Protein AF-A0A0D2KYF1-F1 (afdb_monomer_lite)

Secondary structure (DSSP, 8-state):
---HHHHHHHHHHHHHHHHHHHHHHHHHHTT-GGG-S-S--BTTB-S--HHHHHHHHHHHHHHHHHHHHHHHHHHHHHHHHHHHHHH-

Structure (mmCIF, N/CA/C/O backbone):
data_AF-A0A0D2KYF1-F1
#
_entry.id   AF-A0A0D2KYF1-F1
#
loop_
_atom_site.group_PDB
_atom_site.id
_atom_site.type_symbol
_atom_site.label_atom_id
_atom_site.label_alt_id
_atom_site.label_comp_id
_atom_site.label_asym_id
_atom_site.label_entity_id
_atom_site.label_seq_id
_atom_site.pdbx_PDB_ins_code
_atom_site.Cartn_x
_atom_site.Cartn_y
_atom_site.Cartn_z
_atom_site.occupancy
_atom_site.B_iso_or_equiv
_atom_site.auth_seq_id
_atom_site.auth_comp_id
_atom_site.auth_asym_id
_atom_site.auth_atom_id
_atom_site.pdbx_PDB_model_num
ATOM 1 N N . MET A 1 1 ? 21.005 -10.118 -10.559 1.00 53.53 1 MET A N 1
ATOM 2 C CA . MET A 1 1 ? 20.202 -9.029 -11.158 1.00 53.53 1 MET A CA 1
ATOM 3 C C . MET A 1 1 ? 18.891 -9.630 -11.632 1.00 53.53 1 MET A C 1
ATOM 5 O O . MET A 1 1 ? 18.942 -10.581 -12.402 1.00 53.53 1 MET A O 1
ATOM 9 N N . CYS A 1 2 ? 17.745 -9.148 -11.148 1.00 67.44 2 CYS A N 1
ATOM 10 C CA . CYS A 1 2 ? 16.438 -9.558 -11.671 1.00 67.44 2 CYS A CA 1
ATOM 11 C C . CYS A 1 2 ? 16.377 -9.166 -13.154 1.00 67.44 2 CYS A C 1
ATOM 13 O O . CYS A 1 2 ? 16.666 -8.016 -13.455 1.00 67.44 2 CYS A O 1
ATOM 15 N N . GLY A 1 3 ? 16.073 -10.080 -14.080 1.00 77.94 3 GLY A N 1
ATOM 16 C CA . GLY A 1 3 ? 15.915 -9.747 -15.507 1.00 77.94 3 GLY A CA 1
ATOM 17 C C . GLY A 1 3 ? 14.635 -8.943 -15.793 1.00 77.94 3 GLY A C 1
ATOM 18 O O . GLY A 1 3 ? 13.847 -8.698 -14.878 1.00 77.94 3 GLY A O 1
ATOM 19 N N . VAL A 1 4 ? 14.377 -8.596 -17.061 1.00 83.25 4 VAL A N 1
ATOM 20 C CA . VAL A 1 4 ? 13.173 -7.848 -17.492 1.00 83.25 4 VAL A CA 1
ATOM 21 C C . VAL A 1 4 ? 11.889 -8.514 -16.992 1.00 83.25 4 VAL A C 1
ATOM 23 O O . VAL A 1 4 ? 11.013 -7.836 -16.457 1.00 83.25 4 VAL A O 1
ATOM 26 N N . ALA A 1 5 ? 11.804 -9.844 -17.087 1.00 85.75 5 ALA A N 1
ATOM 27 C CA . ALA A 1 5 ? 10.665 -10.611 -16.586 1.00 85.75 5 ALA A CA 1
ATOM 28 C C . ALA A 1 5 ? 10.476 -10.449 -15.065 1.00 85.75 5 ALA A C 1
ATOM 30 O O . ALA A 1 5 ? 9.369 -10.185 -14.606 1.00 85.75 5 ALA A O 1
ATOM 31 N N . GLY A 1 6 ? 11.561 -10.519 -14.285 1.00 86.38 6 GLY A N 1
ATOM 32 C CA . GLY A 1 6 ? 11.507 -10.351 -12.829 1.00 86.38 6 GLY A CA 1
ATOM 33 C C . GLY A 1 6 ? 11.104 -8.935 -12.411 1.00 86.38 6 GLY A C 1
ATOM 34 O O . GLY A 1 6 ? 10.268 -8.768 -11.526 1.00 86.38 6 GLY A O 1
ATOM 35 N N . CYS A 1 7 ? 11.639 -7.912 -13.085 1.00 88.62 7 CYS A N 1
ATOM 36 C CA . CYS A 1 7 ? 11.254 -6.525 -12.822 1.00 88.62 7 CYS A CA 1
ATOM 37 C C . CYS A 1 7 ? 9.807 -6.230 -13.265 1.00 88.62 7 CYS A C 1
ATOM 39 O O . CYS A 1 7 ? 9.113 -5.484 -12.584 1.00 88.62 7 CYS A O 1
ATOM 41 N N . SER A 1 8 ? 9.303 -6.882 -14.319 1.00 88.88 8 SER A N 1
ATOM 42 C CA . SER A 1 8 ? 7.899 -6.758 -14.749 1.00 88.88 8 SER A CA 1
ATOM 43 C C . SER A 1 8 ? 6.920 -7.356 -13.737 1.00 88.88 8 SER A C 1
ATOM 45 O O . SER A 1 8 ? 5.922 -6.723 -13.402 1.00 88.88 8 SER A O 1
ATOM 47 N N . VAL A 1 9 ? 7.228 -8.538 -13.191 1.00 92.19 9 VAL A N 1
ATOM 48 C CA . VAL A 1 9 ? 6.411 -9.163 -12.136 1.00 92.19 9 VAL A CA 1
ATOM 49 C C . VAL A 1 9 ? 6.407 -8.304 -10.873 1.00 92.19 9 VAL A C 1
ATOM 51 O O . VAL A 1 9 ? 5.347 -8.060 -10.303 1.00 92.19 9 VAL A O 1
ATOM 54 N N . CYS A 1 10 ? 7.571 -7.792 -10.462 1.00 92.44 10 CYS A N 1
ATOM 55 C CA . CYS A 1 10 ? 7.675 -6.901 -9.307 1.00 92.44 10 CYS A CA 1
ATOM 56 C C . CYS A 1 10 ? 6.872 -5.607 -9.504 1.00 92.44 10 CYS A C 1
ATOM 58 O O . CYS A 1 10 ? 6.162 -5.196 -8.588 1.00 92.44 10 CYS A O 1
ATOM 60 N N . ALA A 1 11 ? 6.917 -5.001 -10.696 1.00 91.56 11 ALA A N 1
ATOM 61 C CA . ALA A 1 11 ? 6.113 -3.824 -11.016 1.00 91.56 11 ALA A CA 1
ATOM 62 C C . ALA A 1 11 ? 4.609 -4.129 -10.928 1.00 91.56 11 ALA A C 1
ATOM 64 O O . ALA A 1 11 ? 3.883 -3.408 -10.247 1.00 91.56 11 ALA A O 1
ATOM 65 N N . GLY A 1 12 ? 4.151 -5.223 -11.546 1.00 91.25 12 GLY A N 1
ATOM 66 C CA . GLY A 1 12 ? 2.744 -5.631 -11.511 1.00 91.25 12 GLY A CA 1
ATOM 67 C C . GLY A 1 12 ? 2.238 -5.927 -10.097 1.00 91.25 12 GLY A C 1
ATOM 68 O O . GLY A 1 12 ? 1.202 -5.404 -9.691 1.00 91.25 12 GLY A O 1
ATOM 69 N N . ALA A 1 13 ? 3.000 -6.703 -9.320 1.00 94.06 13 ALA A N 1
ATOM 70 C CA . ALA A 1 13 ? 2.674 -7.000 -7.927 1.00 94.06 13 ALA A CA 1
ATOM 71 C C . ALA A 1 13 ? 2.635 -5.723 -7.076 1.00 94.06 13 ALA A C 1
ATOM 73 O O . ALA A 1 13 ? 1.703 -5.530 -6.304 1.00 94.06 13 ALA A O 1
ATOM 74 N N . SER A 1 14 ? 3.595 -4.816 -7.269 1.00 93.81 14 SER A N 1
ATOM 75 C CA . SER A 1 14 ? 3.649 -3.550 -6.532 1.00 93.81 14 SER A CA 1
ATOM 76 C C . SER A 1 14 ? 2.464 -2.638 -6.853 1.00 93.81 14 SER A C 1
ATOM 78 O O . SER A 1 14 ? 1.907 -2.033 -5.943 1.00 93.81 14 SER A O 1
ATOM 80 N N . ILE A 1 15 ? 2.027 -2.571 -8.117 1.00 94.75 15 ILE A N 1
ATOM 81 C CA . ILE A 1 15 ? 0.827 -1.815 -8.513 1.00 94.75 15 ILE A CA 1
ATOM 82 C C . ILE A 1 15 ? -0.412 -2.378 -7.816 1.00 94.75 15 ILE A C 1
ATOM 84 O O . ILE A 1 15 ? -1.171 -1.626 -7.204 1.00 94.75 15 ILE A O 1
ATOM 88 N N . PHE A 1 16 ? -0.605 -3.698 -7.887 1.00 95.88 16 PHE A N 1
ATOM 89 C CA . PHE A 1 16 ? -1.751 -4.354 -7.264 1.00 95.88 16 PHE A CA 1
ATOM 90 C C . PHE A 1 16 ? -1.756 -4.155 -5.745 1.00 95.88 16 PHE A C 1
ATOM 92 O O . PHE A 1 16 ? -2.766 -3.735 -5.185 1.00 95.88 16 PHE A O 1
ATOM 99 N N . SER A 1 17 ? -0.622 -4.395 -5.084 1.00 95.00 17 SER A N 1
ATOM 100 C CA . SER A 1 17 ? -0.494 -4.242 -3.636 1.00 95.00 17 SER A CA 1
ATOM 101 C C . SER A 1 17 ? -0.690 -2.797 -3.185 1.00 95.00 17 SER A C 1
ATOM 103 O O . SER A 1 17 ? -1.381 -2.572 -2.195 1.00 95.00 17 SER A O 1
ATOM 105 N N . ALA A 1 18 ? -0.153 -1.813 -3.916 1.00 95.06 18 ALA A N 1
ATOM 106 C CA . ALA A 1 18 ? -0.404 -0.406 -3.624 1.00 95.06 18 ALA A CA 1
ATOM 107 C C . ALA A 1 18 ? -1.903 -0.100 -3.710 1.00 95.06 18 ALA A C 1
ATOM 109 O O . ALA A 1 18 ? -2.491 0.350 -2.728 1.00 95.06 18 ALA A O 1
ATOM 110 N N . PHE A 1 19 ? -2.536 -0.403 -4.848 1.00 96.19 19 PHE A N 1
ATOM 111 C CA . PHE A 1 19 ? -3.962 -0.156 -5.061 1.00 96.19 19 PHE A CA 1
ATOM 112 C C . PHE A 1 19 ? -4.832 -0.814 -3.984 1.00 96.19 19 PHE A C 1
ATOM 114 O O . PHE A 1 19 ? -5.691 -0.159 -3.395 1.00 96.19 19 PHE A O 1
ATOM 121 N N . PHE A 1 20 ? -4.572 -2.088 -3.687 1.00 96.25 20 PHE A N 1
ATOM 122 C CA . PHE A 1 20 ? -5.307 -2.837 -2.678 1.00 96.25 20 PHE A CA 1
ATOM 123 C C . PHE A 1 20 ? -5.164 -2.214 -1.284 1.00 96.25 20 PHE A C 1
ATOM 125 O O . PHE A 1 20 ? -6.167 -2.019 -0.602 1.00 96.25 20 PHE A O 1
ATOM 132 N N . MET A 1 21 ? -3.950 -1.831 -0.877 1.00 96.44 21 MET A N 1
ATOM 133 C CA . MET A 1 21 ? -3.723 -1.216 0.434 1.00 96.44 21 MET A CA 1
ATOM 134 C C . MET A 1 21 ? -4.335 0.184 0.545 1.00 96.44 21 MET A C 1
ATOM 136 O O . MET A 1 21 ? -4.898 0.513 1.586 1.00 96.44 21 MET A O 1
ATOM 140 N N . PHE A 1 22 ? -4.301 0.994 -0.519 1.00 95.31 22 PHE A N 1
ATOM 141 C CA . PHE A 1 22 ? -5.002 2.283 -0.539 1.00 95.31 22 PHE A CA 1
ATOM 142 C C . PHE A 1 22 ? -6.517 2.105 -0.403 1.00 95.31 22 PHE A C 1
ATOM 144 O O . PHE A 1 22 ? -7.141 2.802 0.398 1.00 95.31 22 PHE A O 1
ATOM 151 N N . LEU A 1 23 ? -7.104 1.154 -1.139 1.00 95.75 23 LEU A N 1
ATOM 152 C CA . LEU A 1 23 ? -8.527 0.832 -1.033 1.00 95.75 23 LEU A CA 1
ATOM 153 C C . LEU A 1 23 ? -8.880 0.388 0.393 1.00 95.75 23 LEU A C 1
ATOM 155 O O . LEU A 1 23 ? -9.829 0.901 0.981 1.00 95.75 23 LEU A O 1
ATOM 159 N N . LEU A 1 24 ? -8.092 -0.524 0.965 1.00 94.81 24 LEU A N 1
ATOM 160 C CA . LEU A 1 24 ? -8.312 -1.045 2.310 1.00 94.81 24 LEU A CA 1
ATOM 161 C C . LEU A 1 24 ? -8.204 0.064 3.366 1.00 94.81 24 LEU A C 1
ATOM 163 O O . LEU A 1 24 ? -9.076 0.176 4.222 1.00 94.81 24 LEU A O 1
ATOM 167 N N . GLY A 1 25 ? -7.210 0.950 3.251 1.00 94.38 25 GLY A N 1
ATOM 168 C CA . GLY A 1 25 ? -7.061 2.113 4.127 1.00 94.38 25 GLY A CA 1
ATOM 169 C C . GLY A 1 25 ? -8.258 3.068 4.070 1.00 94.38 25 GLY A C 1
ATOM 170 O O . GLY A 1 25 ? -8.705 3.548 5.111 1.00 94.38 25 GLY A O 1
ATOM 171 N N . ILE A 1 26 ? -8.829 3.304 2.881 1.00 94.88 26 ILE A N 1
ATOM 172 C CA . ILE A 1 26 ? -10.051 4.111 2.713 1.00 94.88 26 ILE A CA 1
ATOM 173 C C . ILE A 1 26 ? -11.253 3.429 3.369 1.00 94.88 26 ILE A C 1
ATOM 175 O O . ILE A 1 26 ? -12.021 4.084 4.074 1.00 94.88 26 ILE A O 1
ATOM 179 N N . LEU A 1 27 ? -11.426 2.126 3.144 1.00 94.25 27 LEU A N 1
ATOM 180 C CA . LEU A 1 27 ? -12.539 1.374 3.716 1.00 94.25 27 LEU A CA 1
ATOM 181 C C . LEU A 1 27 ? -12.465 1.365 5.251 1.00 94.25 27 LEU A C 1
ATOM 183 O O . LEU A 1 27 ? -13.481 1.617 5.901 1.00 94.25 27 LEU A O 1
ATOM 187 N N . ILE A 1 28 ? -11.277 1.138 5.826 1.00 92.88 28 ILE A N 1
ATOM 188 C CA . ILE A 1 28 ? -11.062 1.159 7.282 1.00 92.88 28 ILE A CA 1
ATOM 189 C C . ILE A 1 28 ? -11.358 2.552 7.831 1.00 92.88 28 ILE A C 1
ATOM 191 O O . ILE A 1 28 ? -12.126 2.681 8.778 1.00 92.88 28 ILE A O 1
ATOM 195 N N . LYS A 1 29 ? -10.826 3.604 7.196 1.00 92.56 29 LYS A N 1
ATOM 196 C CA . LYS A 1 29 ? -11.051 4.995 7.616 1.00 92.56 29 LYS A CA 1
ATOM 197 C C . LYS A 1 29 ? -12.534 5.386 7.626 1.00 92.56 29 LYS A C 1
ATOM 199 O O . LYS A 1 29 ? -12.944 6.179 8.464 1.00 92.56 29 LYS A O 1
ATOM 204 N N . ASN A 1 30 ? -13.331 4.824 6.718 1.00 91.56 30 ASN A N 1
ATOM 205 C CA . ASN A 1 30 ? -14.778 5.043 6.649 1.00 91.56 30 ASN A CA 1
ATOM 206 C C . ASN A 1 30 ? -15.590 4.075 7.529 1.00 91.56 30 ASN A C 1
ATOM 208 O O . ASN A 1 30 ? -16.813 4.033 7.408 1.00 91.56 30 ASN A O 1
ATOM 212 N N . ASN A 1 31 ? -14.928 3.287 8.382 1.00 87.19 31 ASN A N 1
ATOM 213 C CA . ASN A 1 31 ? -15.539 2.285 9.252 1.00 87.19 31 ASN A CA 1
ATOM 214 C C . ASN A 1 31 ? -16.482 1.326 8.494 1.00 87.19 31 ASN A C 1
ATOM 216 O O . ASN A 1 31 ? -17.612 1.056 8.907 1.00 87.19 31 ASN A O 1
ATOM 220 N N . TYR A 1 32 ? -16.045 0.845 7.324 1.00 88.44 32 TYR A N 1
ATOM 221 C CA . TYR A 1 32 ? -16.879 -0.012 6.488 1.00 88.44 32 TYR A CA 1
ATOM 222 C C . TYR A 1 32 ? -17.042 -1.405 7.119 1.00 88.44 32 TYR A C 1
ATOM 224 O O . TYR A 1 32 ? -16.087 -2.166 7.266 1.00 88.44 32 TYR A O 1
ATOM 232 N N . GLN A 1 33 ? -18.283 -1.761 7.452 1.00 81.06 33 GLN A N 1
ATOM 233 C CA . GLN A 1 33 ? -18.637 -2.945 8.251 1.00 81.06 33 GLN A CA 1
ATOM 234 C C . GLN A 1 33 ? -18.255 -4.312 7.643 1.00 81.06 33 GLN A C 1
ATOM 236 O O . GLN A 1 33 ? -18.190 -5.304 8.362 1.00 81.06 33 GLN A O 1
ATOM 241 N N . PHE A 1 34 ? -17.994 -4.389 6.334 1.00 84.25 34 PHE A N 1
ATOM 242 C CA . PHE A 1 34 ? -17.737 -5.657 5.632 1.00 84.25 34 PHE A CA 1
ATOM 243 C C . PHE A 1 34 ? -16.248 -6.005 5.467 1.00 84.25 34 PHE A C 1
ATOM 245 O O . PHE A 1 34 ? -15.928 -6.986 4.804 1.00 84.25 34 PHE A O 1
ATOM 252 N N . ILE A 1 35 ? -15.329 -5.223 6.048 1.00 82.25 35 ILE A N 1
ATOM 253 C CA . ILE A 1 35 ? -13.876 -5.495 5.979 1.00 82.25 35 ILE A CA 1
ATOM 254 C C . ILE A 1 35 ? -13.483 -6.727 6.817 1.00 82.25 35 ILE 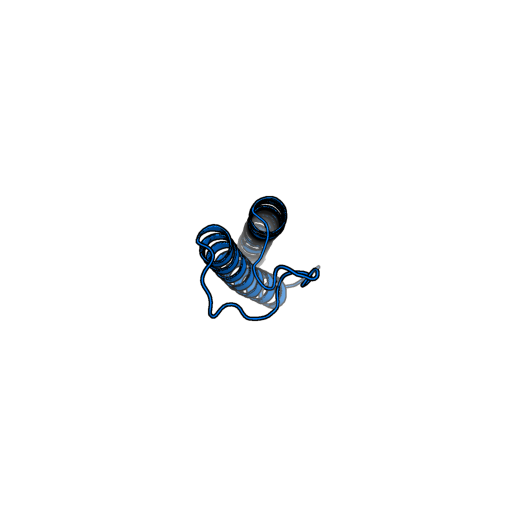A C 1
ATOM 256 O O . ILE A 1 35 ? -12.419 -7.303 6.607 1.00 82.25 35 ILE A O 1
ATOM 260 N N . GLY A 1 36 ? -14.357 -7.175 7.723 1.00 78.19 36 GLY A N 1
ATOM 261 C CA . GLY A 1 36 ? -14.118 -8.326 8.592 1.00 78.19 36 GLY A CA 1
ATOM 262 C C . 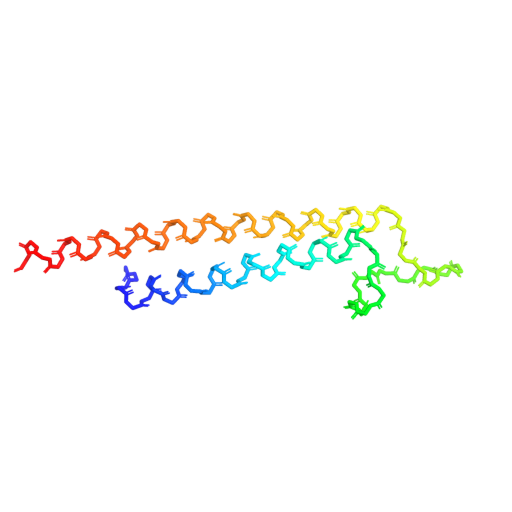GLY A 1 36 ? -13.434 -7.944 9.905 1.00 78.19 36 GLY A C 1
ATOM 263 O O . GLY A 1 36 ? -13.540 -6.809 10.368 1.00 78.19 36 GLY A O 1
ATOM 264 N N . GLU A 1 37 ? -12.758 -8.910 10.526 1.00 80.06 37 GLU A N 1
ATOM 265 C CA . GLU A 1 37 ? -12.093 -8.746 11.824 1.00 80.06 37 GLU A CA 1
ATOM 266 C C . GLU A 1 37 ? -10.665 -8.222 11.635 1.00 80.06 37 GLU A C 1
ATOM 268 O O . GLU A 1 37 ? -9.716 -8.989 11.494 1.00 80.06 37 GLU A O 1
ATOM 273 N N . TRP A 1 38 ? -10.525 -6.898 11.579 1.00 85.44 38 TRP A N 1
ATOM 274 C CA . TRP A 1 38 ? -9.232 -6.215 11.432 1.00 85.44 38 TRP A CA 1
ATOM 275 C C . TRP A 1 38 ? -8.759 -5.517 12.719 1.00 85.44 38 TRP A C 1
ATOM 277 O O . TRP A 1 38 ? -7.630 -5.034 12.766 1.00 85.44 38 TRP A O 1
ATOM 287 N N . TYR A 1 39 ? -9.607 -5.461 13.749 1.00 86.12 39 TYR A N 1
ATOM 288 C CA . TYR A 1 39 ? -9.350 -4.811 15.036 1.00 86.12 39 TYR A CA 1
ATOM 289 C C . TYR A 1 39 ? -9.557 -5.788 16.193 1.00 86.12 39 TYR A C 1
ATOM 291 O O . TYR A 1 39 ? -10.262 -6.793 16.069 1.00 86.12 39 TYR A O 1
ATOM 299 N N . GLU A 1 40 ? -8.950 -5.469 17.332 1.00 83.94 40 GLU A N 1
ATOM 300 C CA . GLU A 1 40 ? -9.109 -6.233 18.563 1.00 83.94 40 GLU A CA 1
ATOM 301 C C . GLU A 1 40 ? -10.421 -5.844 19.253 1.00 83.94 40 GLU A C 1
ATOM 303 O O . GLU A 1 40 ? -10.691 -4.662 19.477 1.00 83.94 40 GLU A O 1
ATOM 308 N N . LYS A 1 41 ? -11.260 -6.844 19.543 1.00 82.81 41 LYS A N 1
ATOM 309 C CA . LYS A 1 41 ? -12.565 -6.665 20.192 1.00 82.81 41 LYS A CA 1
ATOM 310 C C . LYS A 1 41 ? -12.374 -6.611 21.707 1.00 82.81 41 LYS A C 1
ATOM 312 O O . LYS A 1 41 ? -12.132 -7.645 22.326 1.00 82.81 41 LYS A O 1
ATOM 317 N N . GLU A 1 42 ? -12.536 -5.437 22.308 1.00 74.88 42 GLU A N 1
ATOM 318 C CA . GLU A 1 42 ? -12.455 -5.264 23.762 1.00 74.88 42 GLU A CA 1
ATOM 319 C C . GLU A 1 42 ? -13.861 -5.250 24.400 1.00 74.88 42 GLU A C 1
ATOM 321 O O . GLU A 1 42 ? -14.710 -4.444 24.016 1.00 74.88 42 GLU A O 1
ATOM 326 N N . PRO A 1 43 ? -14.168 -6.107 25.393 1.00 72.31 43 PRO A N 1
ATOM 327 C CA . PRO A 1 43 ? -15.442 -6.024 26.106 1.00 72.31 43 PRO A CA 1
ATOM 328 C C . PRO A 1 43 ? -15.537 -4.697 26.884 1.00 72.31 43 PRO A C 1
ATOM 330 O O . PRO A 1 43 ? -14.573 -4.342 27.563 1.00 72.31 43 PRO A O 1
ATOM 333 N N . PRO A 1 44 ? -16.679 -3.975 26.877 1.00 71.06 44 PRO A N 1
ATOM 334 C CA . PRO A 1 44 ? -18.000 -4.340 26.346 1.00 71.06 44 PRO A CA 1
ATOM 335 C C . PRO A 1 44 ? -18.277 -3.893 24.893 1.00 71.06 44 PRO A C 1
ATOM 337 O O . PRO A 1 44 ? -19.391 -4.091 24.402 1.00 71.06 44 PRO A O 1
ATOM 340 N N . HIS A 1 45 ? -17.317 -3.272 24.203 1.00 65.38 45 HIS A N 1
ATOM 341 C CA . HIS A 1 45 ? -17.512 -2.661 22.889 1.00 65.38 45 HIS A CA 1
ATOM 342 C C . HIS A 1 45 ? -16.993 -3.555 21.752 1.00 65.38 45 HIS A C 1
ATOM 344 O O . HIS A 1 45 ? -15.804 -3.651 21.481 1.00 65.38 45 HIS A O 1
ATOM 350 N N . TYR A 1 46 ? -17.915 -4.162 21.003 1.00 73.88 46 TYR A N 1
ATOM 351 C CA . TYR A 1 46 ? -17.595 -4.945 19.799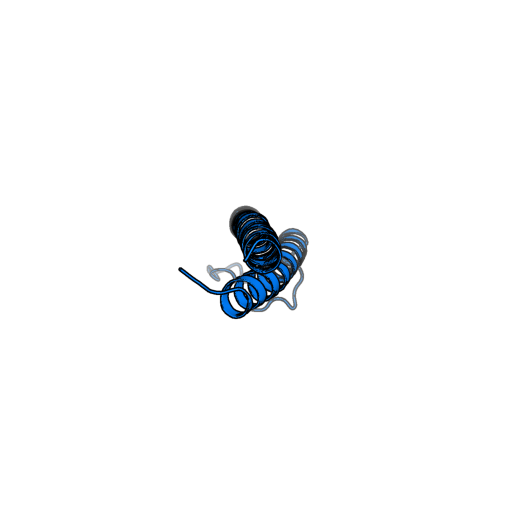 1.00 73.88 46 TYR A CA 1
ATOM 352 C C . TYR A 1 46 ? -17.363 -4.088 18.544 1.00 73.88 46 TYR A C 1
ATOM 354 O O . TYR A 1 46 ? -17.417 -4.625 17.444 1.00 73.88 46 TYR A O 1
ATOM 362 N N . ALA A 1 47 ? -17.180 -2.774 18.683 1.00 80.69 47 ALA A N 1
ATOM 363 C CA . ALA A 1 47 ? -16.944 -1.849 17.578 1.00 80.69 47 ALA A CA 1
ATOM 364 C C . ALA A 1 47 ? -15.512 -1.300 17.668 1.00 80.69 47 ALA A C 1
ATOM 366 O O . ALA A 1 47 ? -15.013 -1.135 18.782 1.00 80.69 47 ALA A O 1
ATOM 367 N N . PRO A 1 48 ? -14.858 -1.005 16.533 1.00 83.25 48 PRO A N 1
ATOM 368 C CA . PRO A 1 48 ? -13.497 -0.486 16.539 1.00 83.25 48 PRO A CA 1
ATOM 369 C C . PRO A 1 48 ? -13.453 0.908 17.166 1.00 83.25 48 PRO A C 1
ATOM 371 O O . PRO A 1 48 ? -14.338 1.735 16.924 1.00 83.25 48 PRO A O 1
ATOM 374 N N . THR A 1 49 ? -12.408 1.183 17.944 1.00 87.12 49 THR A N 1
ATOM 375 C CA . THR A 1 49 ? -12.170 2.529 18.478 1.00 87.12 49 THR A CA 1
ATOM 376 C C . THR A 1 49 ? -11.650 3.465 17.385 1.00 87.12 49 THR A C 1
ATOM 378 O O . THR A 1 49 ? -11.069 3.020 16.390 1.00 87.12 49 THR A O 1
ATOM 381 N N . GLU A 1 50 ? -11.832 4.779 17.556 1.00 88.69 50 GLU A N 1
ATOM 382 C CA . GLU A 1 50 ? -11.303 5.762 16.596 1.00 88.69 50 GLU A CA 1
ATOM 383 C C . GLU A 1 50 ? -9.778 5.656 16.448 1.00 88.69 50 GLU A C 1
ATOM 385 O O . GLU A 1 50 ? -9.261 5.769 15.335 1.00 88.69 50 GLU A O 1
ATOM 390 N N . ASP A 1 51 ? -9.069 5.340 17.534 1.00 89.81 51 ASP A N 1
ATOM 391 C CA . ASP A 1 51 ? -7.618 5.142 17.529 1.00 89.81 51 ASP A CA 1
ATOM 392 C C . ASP A 1 51 ? -7.206 3.912 16.707 1.00 89.81 51 ASP A C 1
ATOM 394 O O . ASP A 1 51 ? -6.274 3.985 15.902 1.00 89.81 51 ASP A O 1
ATOM 398 N N . GLN A 1 52 ? -7.932 2.794 16.839 1.00 89.50 52 GLN A N 1
ATOM 399 C CA . GLN A 1 52 ? -7.694 1.593 16.032 1.00 89.50 52 GLN A CA 1
ATOM 400 C C . GLN A 1 52 ? -7.948 1.864 14.543 1.00 89.50 52 GLN A C 1
ATOM 402 O O . GLN A 1 52 ? -7.149 1.454 13.699 1.00 89.50 52 GLN A O 1
ATOM 407 N N . ILE A 1 53 ? -9.025 2.589 14.210 1.00 91.31 53 ILE A N 1
ATOM 408 C CA . ILE A 1 53 ? -9.334 3.000 12.831 1.00 91.31 53 ILE A CA 1
ATOM 409 C C . ILE A 1 53 ? -8.203 3.870 12.267 1.00 91.31 53 ILE A C 1
ATOM 411 O O . ILE A 1 53 ? -7.734 3.648 11.142 1.00 91.31 53 ILE A O 1
ATOM 415 N N . ALA A 1 54 ? -7.762 4.868 13.032 1.00 92.88 54 ALA A N 1
ATOM 416 C CA . ALA A 1 54 ? -6.727 5.801 12.615 1.00 92.88 54 ALA A CA 1
ATOM 417 C C . ALA A 1 54 ? -5.390 5.087 12.377 1.00 92.88 54 ALA A C 1
ATOM 419 O O . AL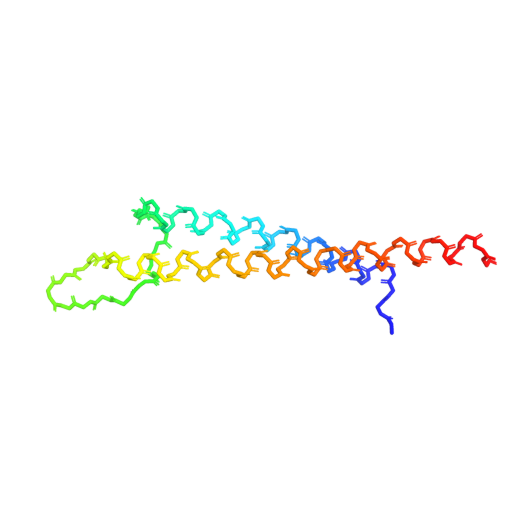A A 1 54 ? -4.773 5.281 11.326 1.00 92.88 54 ALA A O 1
ATOM 420 N N . GLU A 1 55 ? -4.969 4.219 13.295 1.00 94.19 55 GLU A N 1
ATOM 421 C CA . GLU A 1 55 ? -3.685 3.527 13.189 1.00 94.19 55 GLU A CA 1
ATOM 422 C C . GLU A 1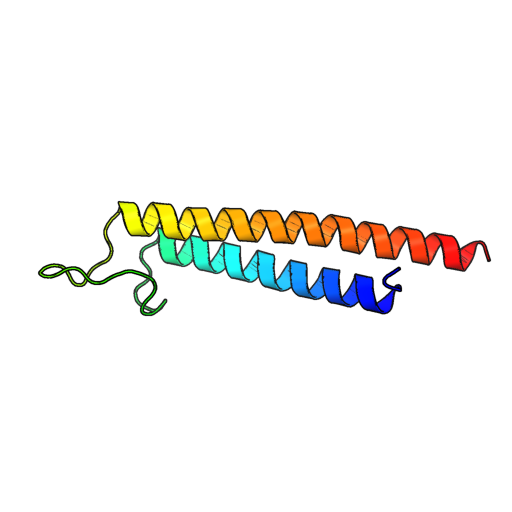 55 ? -3.684 2.457 12.088 1.00 94.19 55 GLU A C 1
ATOM 424 O O . GLU A 1 55 ? -2.740 2.381 11.292 1.00 94.19 55 GLU A O 1
ATOM 429 N N . ALA A 1 56 ? -4.760 1.673 11.969 1.00 93.12 56 ALA A N 1
ATOM 430 C CA . ALA A 1 56 ? -4.877 0.659 10.925 1.00 93.12 56 ALA A CA 1
ATOM 431 C C . ALA A 1 56 ? -4.929 1.296 9.527 1.00 93.12 56 ALA A C 1
ATOM 433 O O . ALA A 1 56 ? -4.171 0.906 8.635 1.00 93.12 56 ALA A O 1
ATOM 434 N N . SER A 1 57 ? -5.754 2.332 9.334 1.00 94.56 57 SER A N 1
ATOM 435 C CA . SER A 1 57 ? -5.841 3.028 8.042 1.00 94.56 57 SER A CA 1
ATOM 436 C C . SER A 1 57 ? -4.520 3.700 7.655 1.00 94.56 57 SER A C 1
ATOM 438 O O . SER A 1 57 ? -4.075 3.581 6.510 1.00 94.56 57 SER A O 1
ATOM 440 N N . ARG A 1 58 ? -3.841 4.349 8.610 1.00 96.19 58 ARG A N 1
ATOM 441 C CA . ARG A 1 58 ? -2.509 4.935 8.413 1.00 96.19 58 ARG A CA 1
ATOM 442 C C . ARG A 1 58 ? -1.485 3.881 8.004 1.00 96.19 58 ARG A C 1
ATOM 444 O O . ARG A 1 58 ? -0.730 4.115 7.060 1.00 96.19 58 ARG A O 1
ATOM 451 N N . SER A 1 59 ? -1.483 2.724 8.659 1.00 96.31 59 SER A N 1
ATOM 452 C CA . SER A 1 59 ? -0.595 1.611 8.316 1.00 96.31 59 SER A CA 1
ATOM 453 C C . SER A 1 59 ? -0.818 1.134 6.879 1.00 96.31 59 SER A C 1
ATOM 455 O O . SER A 1 59 ? 0.145 0.977 6.126 1.00 96.31 59 SER A O 1
ATOM 457 N N . CYS A 1 60 ? -2.074 1.003 6.444 1.00 96.00 60 CYS A N 1
ATOM 458 C CA . CYS A 1 60 ? -2.404 0.664 5.058 1.00 96.00 60 CYS A CA 1
ATOM 459 C C . CYS A 1 60 ? -1.875 1.700 4.058 1.00 96.00 60 CYS A C 1
ATOM 461 O O . CYS A 1 60 ? -1.277 1.327 3.049 1.00 96.00 60 CYS A O 1
ATOM 463 N N . PHE A 1 61 ? -2.021 2.998 4.344 1.00 96.12 61 PHE A N 1
ATOM 464 C CA . PHE A 1 61 ? -1.486 4.049 3.474 1.00 96.12 61 PHE A CA 1
ATOM 465 C C . PHE A 1 61 ? 0.045 4.048 3.407 1.00 96.12 61 PHE A C 1
ATOM 467 O O . PHE A 1 61 ? 0.606 4.224 2.324 1.00 96.12 61 PHE A O 1
ATOM 474 N N . ILE A 1 62 ? 0.726 3.804 4.530 1.00 97.12 62 ILE A N 1
ATOM 475 C CA . ILE A 1 62 ? 2.191 3.692 4.572 1.00 97.12 62 ILE A CA 1
ATOM 476 C C . ILE A 1 62 ? 2.657 2.514 3.715 1.00 97.12 62 ILE A C 1
ATOM 478 O O . ILE A 1 62 ? 3.539 2.674 2.872 1.00 97.12 62 ILE A O 1
ATOM 482 N N . VAL A 1 63 ? 2.044 1.340 3.878 1.00 96.62 63 VAL A N 1
ATOM 483 C CA . VAL A 1 63 ? 2.403 0.162 3.080 1.00 96.62 63 VAL A CA 1
ATOM 484 C C . VAL A 1 63 ? 2.091 0.388 1.598 1.00 96.62 63 VAL A C 1
ATOM 486 O O . VAL A 1 63 ? 2.913 0.056 0.743 1.00 96.62 63 VAL A O 1
ATOM 489 N N . GLY A 1 64 ? 0.963 1.026 1.278 1.00 95.38 64 GLY A N 1
ATOM 490 C CA . GLY A 1 64 ? 0.639 1.442 -0.086 1.00 95.38 64 GLY A CA 1
ATOM 491 C C . GLY A 1 64 ? 1.720 2.342 -0.697 1.00 95.38 64 GLY A C 1
ATOM 492 O O . GLY A 1 64 ? 2.159 2.105 -1.823 1.00 95.38 64 GLY A O 1
ATOM 493 N N . ALA A 1 65 ? 2.221 3.320 0.062 1.00 95.56 65 ALA A N 1
ATOM 494 C CA . ALA A 1 65 ? 3.314 4.193 -0.366 1.00 95.56 65 ALA A CA 1
ATOM 495 C C . ALA A 1 65 ? 4.641 3.436 -0.567 1.00 95.56 65 ALA A C 1
ATOM 497 O O . ALA A 1 65 ? 5.361 3.705 -1.530 1.00 95.56 65 ALA A O 1
ATOM 498 N N . ILE A 1 66 ? 4.949 2.452 0.284 1.00 96.94 66 ILE A N 1
ATOM 499 C CA . ILE A 1 66 ? 6.126 1.584 0.117 1.00 96.94 66 ILE A CA 1
ATOM 500 C C . ILE A 1 66 ? 6.041 0.824 -1.212 1.00 96.94 66 ILE A C 1
ATOM 502 O O . ILE A 1 66 ? 7.009 0.810 -1.975 1.00 96.94 66 ILE A O 1
ATOM 506 N N . TYR A 1 67 ? 4.884 0.240 -1.534 1.00 96.31 67 TYR A N 1
ATOM 507 C CA . TYR A 1 67 ? 4.689 -0.449 -2.810 1.00 96.31 67 TYR A CA 1
ATOM 508 C C . TYR A 1 67 ? 4.776 0.493 -4.019 1.00 96.31 67 TYR A C 1
ATOM 510 O O . TYR A 1 67 ? 5.327 0.098 -5.045 1.00 96.31 67 TYR A O 1
ATOM 518 N N . ILE A 1 68 ? 4.348 1.755 -3.907 1.00 94.81 68 ILE A N 1
ATOM 519 C CA . ILE A 1 68 ? 4.611 2.762 -4.952 1.00 94.81 68 ILE A CA 1
ATOM 520 C C . ILE A 1 68 ? 6.123 2.961 -5.150 1.00 94.81 68 ILE A C 1
ATOM 522 O O . ILE A 1 68 ? 6.592 3.008 -6.287 1.00 94.81 68 ILE A O 1
ATOM 526 N N . GLY A 1 69 ? 6.905 3.025 -4.069 1.00 95.00 69 GLY A N 1
ATOM 527 C CA . GLY A 1 69 ? 8.367 3.099 -4.157 1.00 95.00 69 GLY A CA 1
ATOM 528 C C . GLY A 1 69 ? 8.972 1.912 -4.918 1.00 95.00 69 GLY A C 1
ATOM 529 O O . GLY A 1 69 ? 9.769 2.098 -5.840 1.00 95.00 69 GLY A O 1
ATOM 530 N N . TRP A 1 70 ? 8.536 0.691 -4.596 1.00 93.31 70 TRP A N 1
ATOM 531 C CA . TRP A 1 70 ? 8.964 -0.526 -5.299 1.00 93.31 70 TRP A CA 1
ATOM 532 C C . TRP A 1 70 ? 8.553 -0.541 -6.769 1.00 93.31 70 TRP A C 1
ATOM 534 O O . TRP A 1 70 ? 9.350 -0.933 -7.623 1.00 93.31 70 TRP A O 1
ATOM 544 N N . MET A 1 71 ? 7.352 -0.058 -7.084 1.00 93.44 71 MET A N 1
ATOM 545 C CA . MET A 1 71 ? 6.884 0.095 -8.459 1.00 93.44 71 MET A CA 1
ATOM 546 C C . MET A 1 71 ? 7.823 0.999 -9.265 1.00 93.44 71 MET A C 1
ATOM 548 O O . MET A 1 71 ? 8.240 0.620 -10.359 1.00 93.44 71 MET A O 1
ATOM 552 N N . VAL A 1 72 ? 8.192 2.169 -8.734 1.00 94.56 72 VAL A N 1
ATOM 553 C CA . VAL A 1 72 ? 9.089 3.115 -9.421 1.00 94.56 72 VAL A CA 1
ATOM 554 C C . VAL A 1 72 ? 10.454 2.479 -9.691 1.00 94.56 72 VAL A C 1
ATOM 556 O O . VAL A 1 72 ? 10.970 2.574 -10.808 1.00 94.56 72 VAL A O 1
ATOM 559 N N . LEU A 1 73 ? 11.015 1.766 -8.710 1.00 92.88 73 LEU A N 1
ATOM 560 C CA . LEU A 1 73 ? 12.280 1.044 -8.875 1.00 92.88 73 LEU A CA 1
ATOM 561 C C . LEU A 1 73 ? 12.181 -0.069 -9.928 1.00 92.88 73 LEU A C 1
ATOM 563 O O . LEU A 1 73 ? 13.074 -0.217 -10.765 1.00 92.88 73 LEU A O 1
ATOM 567 N N . ALA A 1 74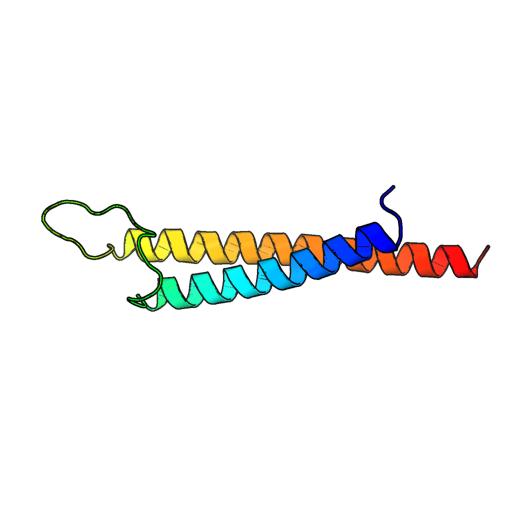 ? 11.090 -0.834 -9.920 1.00 91.44 74 ALA A N 1
ATOM 568 C CA . ALA A 1 74 ? 10.859 -1.916 -10.868 1.00 91.44 74 ALA A CA 1
ATOM 569 C C . ALA A 1 74 ? 10.685 -1.394 -12.305 1.00 91.44 74 ALA A C 1
ATOM 571 O O . ALA A 1 74 ? 11.291 -1.936 -13.230 1.00 91.44 74 ALA A O 1
ATOM 572 N N . ILE A 1 75 ? 9.945 -0.298 -12.497 1.00 90.00 75 ILE A N 1
ATOM 573 C CA . ILE A 1 75 ? 9.814 0.376 -13.797 1.00 90.00 75 ILE A CA 1
ATOM 574 C C . ILE A 1 75 ? 11.177 0.896 -14.268 1.00 90.00 75 ILE A C 1
ATOM 576 O O . ILE A 1 75 ? 11.568 0.646 -15.409 1.00 90.00 75 ILE A O 1
ATOM 580 N N . GLY A 1 76 ? 11.948 1.539 -13.385 1.00 91.56 76 GLY A N 1
ATOM 581 C CA . GLY A 1 76 ? 13.312 1.979 -13.691 1.00 91.56 76 GLY A CA 1
ATOM 582 C C . GLY A 1 76 ? 14.215 0.824 -14.140 1.00 91.56 76 GLY A C 1
ATOM 583 O O . GLY A 1 76 ? 14.935 0.945 -15.133 1.00 91.56 76 GLY A O 1
ATOM 584 N N . CYS A 1 77 ? 14.115 -0.329 -13.474 1.00 90.00 77 CYS A N 1
ATOM 585 C CA . CYS A 1 77 ? 14.821 -1.551 -13.853 1.00 90.00 77 CYS A CA 1
ATOM 586 C C . CYS A 1 77 ? 14.440 -2.045 -15.264 1.00 90.00 77 CYS A C 1
ATOM 588 O O . CYS A 1 77 ? 15.329 -2.390 -16.050 1.00 90.00 77 CYS A O 1
ATOM 590 N N . ILE A 1 78 ? 13.146 -2.062 -15.607 1.00 88.44 78 ILE A N 1
ATOM 591 C CA . ILE A 1 78 ? 12.659 -2.465 -16.939 1.00 88.44 78 ILE A CA 1
ATOM 592 C C . ILE A 1 78 ? 13.212 -1.523 -18.009 1.00 88.44 78 ILE A C 1
ATOM 594 O O . ILE A 1 78 ? 13.745 -1.989 -19.020 1.00 88.44 78 ILE A O 1
ATOM 598 N N . CYS A 1 79 ? 13.134 -0.211 -17.778 1.00 88.62 79 CYS A N 1
ATOM 599 C CA . CYS A 1 79 ? 13.641 0.805 -18.698 1.00 88.62 79 CYS A CA 1
ATOM 600 C C . CYS A 1 79 ? 15.150 0.661 -18.920 1.00 88.62 79 CYS A C 1
ATOM 602 O O . CYS A 1 79 ? 15.605 0.639 -20.065 1.00 88.62 79 CYS A O 1
ATOM 604 N N . PHE A 1 80 ? 15.923 0.490 -17.843 1.00 89.19 80 PHE A N 1
ATOM 605 C CA . PHE A 1 80 ? 17.371 0.304 -17.918 1.00 89.19 80 PHE A CA 1
ATOM 606 C C . PHE A 1 80 ? 17.753 -0.949 -18.713 1.00 89.19 80 PHE A C 1
ATOM 608 O O . PHE A 1 80 ? 18.625 -0.899 -19.582 1.00 89.19 80 PHE A O 1
ATOM 615 N N . GLN A 1 81 ? 17.087 -2.078 -18.463 1.00 86.38 81 GLN A N 1
ATOM 616 C CA . GLN A 1 81 ? 17.382 -3.317 -19.182 1.00 86.38 81 GLN A CA 1
ATOM 617 C C . GLN A 1 81 ? 16.946 -3.272 -20.641 1.00 86.38 81 GLN A C 1
ATOM 619 O O . GLN A 1 81 ? 17.682 -3.752 -21.498 1.00 86.38 81 GLN A O 1
ATOM 624 N N . SER A 1 82 ? 15.803 -2.650 -20.929 1.00 83.62 82 SER A N 1
ATOM 625 C CA . SER A 1 82 ? 15.310 -2.471 -22.298 1.00 83.62 82 SER A CA 1
ATOM 626 C C . SER A 1 82 ? 16.204 -1.531 -23.111 1.00 83.62 82 SER A C 1
ATOM 628 O O . SER A 1 82 ? 16.394 -1.733 -24.307 1.00 83.62 82 SER A O 1
ATOM 630 N N . ALA A 1 83 ? 16.782 -0.505 -22.478 1.00 85.25 83 ALA A N 1
ATOM 631 C CA . ALA A 1 83 ? 17.791 0.340 -23.111 1.00 85.25 83 ALA A CA 1
ATOM 632 C C . ALA A 1 83 ? 19.087 -0.446 -23.356 1.00 85.25 83 ALA A C 1
ATOM 634 O O . ALA A 1 83 ? 19.620 -0.436 -24.464 1.00 85.25 83 ALA A O 1
ATOM 635 N N . ARG A 1 84 ? 19.560 -1.201 -22.355 1.00 82.56 84 ARG A N 1
ATOM 636 C CA . ARG A 1 84 ? 20.774 -2.020 -22.468 1.00 82.56 84 ARG A CA 1
ATOM 637 C C . ARG A 1 84 ? 20.657 -3.121 -23.525 1.00 82.56 84 ARG A C 1
ATOM 639 O O . ARG A 1 84 ? 21.649 -3.411 -24.183 1.00 82.56 84 ARG A O 1
ATOM 646 N N . SER A 1 85 ? 19.481 -3.721 -23.706 1.00 78.06 85 SER A N 1
ATOM 647 C CA . SER A 1 85 ? 19.255 -4.753 -24.725 1.00 78.06 85 SER A CA 1
ATOM 648 C C . SER A 1 85 ? 19.197 -4.205 -26.150 1.00 78.06 85 SER A C 1
ATOM 650 O O . SER A 1 85 ? 19.305 -4.987 -27.079 1.00 78.06 85 SER A O 1
ATOM 652 N N . LYS A 1 86 ? 18.987 -2.894 -26.335 1.00 72.06 86 LYS A N 1
ATOM 653 C CA . LYS A 1 86 ? 18.994 -2.244 -27.658 1.00 72.06 86 LYS A CA 1
ATOM 654 C C . LYS A 1 86 ? 20.386 -1.794 -28.105 1.00 72.06 86 LYS A C 1
ATOM 656 O O . LYS A 1 86 ? 20.598 -1.585 -29.291 1.00 72.06 86 LYS A O 1
ATOM 661 N N . VAL A 1 87 ? 21.300 -1.584 -27.157 1.00 69.12 87 VAL A N 1
ATOM 662 C CA . VAL A 1 87 ? 22.684 -1.139 -27.415 1.00 69.12 87 VAL A CA 1
ATOM 663 C C . VAL A 1 87 ? 23.629 -2.328 -27.648 1.00 69.12 87 VAL A C 1
ATOM 665 O O . VAL A 1 87 ? 24.751 -2.140 -28.110 1.00 69.12 87 VAL A O 1
ATOM 668 N N . ARG A 1 88 ? 23.189 -3.545 -27.319 1.00 51.66 88 ARG A N 1
ATOM 669 C CA . ARG A 1 88 ? 23.935 -4.790 -27.507 1.00 51.66 88 ARG A CA 1
ATOM 670 C C . ARG A 1 88 ? 23.399 -5.549 -28.709 1.00 51.66 88 ARG A C 1
ATOM 672 O O . ARG A 1 88 ? 24.235 -6.180 -29.386 1.00 51.66 88 ARG A O 1
#

Foldseek 3Di:
DQALVRLVVLLVVLVVLLVVLLVLLVCLLVQPPPNPPPDDQDPPDNGDDNVSSVVSSVVSNVRSVVSVVSNVVSVVNNVVNVVVVVVD

Radius of gyration: 18.51 Å; chains: 1; bounding box: 43×16×54 Å

pLDDT: mean 87.84, std 9.3, range [51.66, 97.12]

Organism: NCBI:txid145388

Sequence (88 aa):
MCGVAGCSVCAGASIFSAFFMFLLGILIKNNYQFIGEWYEKEPPHYAPTEDQIAEASRSCFIVGAIYIGWMVLAIGCICFQSARSKVR